Protein AF-V5GI98-F1 (afdb_monomer)

Solvent-accessible surface area (backbone atoms only — not comparable t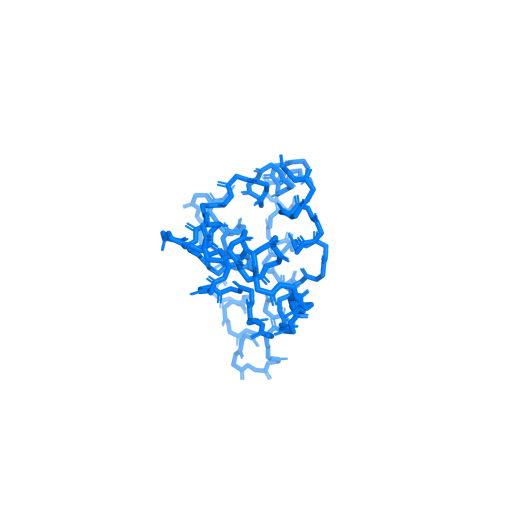o full-atom values): 6101 Å² total; per-residue (Å²): 111,39,51,42,62,70,49,47,30,62,43,51,69,83,63,53,58,58,74,79,50,97,75,68,81,51,71,71,38,63,47,24,44,78,78,65,30,63,69,50,20,50,52,42,47,53,51,51,39,49,78,69,70,52,49,69,66,60,50,53,54,49,46,40,64,56,53,59,25,88,65,39,68,60,49,52,48,45,40,41,76,75,66,68,45,85,83,44,80,60,63,92,66,60,65,70,53,53,52,45,39,76,73,93

Organism: Anoplophora glabripennis (NCBI:txid217634)

Foldseek 3Di:
DFEPAVTFFVHQLLCQVLVLDPDDQDVVLVCCCVVVNDVSSSVSSVVVCVVVVNDPVNSLVSLLPGHTDPCNVVVVCCCCPPVPDDDDYDYPGDPVSVVSNVVD

Secondary structure (DSSP, 8-state):
-B-SBTTTBSS-HHHHGGGG-SS---HHHHHHHHHT-HHHHHHHHHHHHHHTT--HHHHHHHHHTPPBPTTHHHHHHIIIIIT-----B--SS-HHHHHHHHT-

Radius of gyration: 15.71 Å; Cα contacts (8 Å, |Δi|>4): 117; chains: 1; bounding box: 31×26×46 Å

pLDDT: mean 94.9, std 5.47, range [62.25, 98.56]

Nearest PDB structures (foldseek):
  3m1y-assembly2_D  TM=6.432E-01  e=5.344E-02  Helicobacter pylori
  3m1y-assembly2_C  TM=6.621E-01  e=9.910E-02  Helicobacter pylori

Structure (mmCIF, N/CA/C/O backbone):
data_AF-V5GI98-F1
#
_entry.id   AF-V5GI98-F1
#
loop_
_atom_site.group_PDB
_atom_site.id
_atom_site.type_symbol
_atom_site.label_atom_id
_atom_site.label_alt_id
_atom_site.label_comp_id
_atom_site.label_asym_id
_atom_site.label_entity_id
_atom_site.label_seq_id
_atom_site.pdbx_PDB_ins_code
_atom_site.Cartn_x
_atom_site.Cartn_y
_atom_site.Cartn_z
_atom_site.occupancy
_atom_site.B_iso_or_equiv
_atom_site.auth_seq_id
_atom_site.auth_comp_id
_atom_site.auth_asym_id
_atom_site.auth_atom_id
_atom_site.pdbx_PDB_model_num
ATOM 1 N N . VAL A 1 1 ? 9.956 -13.830 -8.525 1.00 96.50 1 VAL A N 1
ATOM 2 C CA . VAL A 1 1 ? 8.993 -13.908 -7.404 1.00 96.50 1 VAL A CA 1
ATOM 3 C C . VAL A 1 1 ? 9.323 -12.785 -6.443 1.00 96.50 1 VAL A C 1
ATOM 5 O O . VAL A 1 1 ? 10.502 -12.634 -6.143 1.00 96.50 1 VAL A O 1
ATOM 8 N N . PHE A 1 2 ? 8.333 -12.010 -6.016 1.00 98.00 2 PHE A N 1
ATOM 9 C CA . PHE A 1 2 ? 8.498 -10.845 -5.147 1.00 98.00 2 PHE A CA 1
ATOM 10 C C . PHE A 1 2 ? 7.498 -10.902 -3.990 1.00 98.00 2 PHE A C 1
ATOM 12 O O . PHE A 1 2 ? 6.385 -11.394 -4.164 1.00 98.00 2 PHE A O 1
ATOM 19 N N . ASP A 1 3 ? 7.906 -10.408 -2.826 1.00 98.38 3 ASP A N 1
ATOM 20 C CA . ASP A 1 3 ? 6.970 -10.004 -1.772 1.00 98.38 3 ASP A CA 1
ATOM 21 C C . ASP A 1 3 ? 6.271 -8.690 -2.176 1.00 98.38 3 ASP A C 1
ATOM 23 O O . ASP A 1 3 ? 6.655 -8.084 -3.176 1.00 98.38 3 ASP A O 1
ATOM 27 N N . PHE A 1 4 ? 5.250 -8.245 -1.445 1.00 98.25 4 PHE A N 1
ATOM 28 C CA . PHE A 1 4 ? 4.501 -7.026 -1.741 1.00 98.25 4 PHE A CA 1
ATOM 29 C C . PHE A 1 4 ? 4.918 -5.850 -0.853 1.00 98.25 4 PHE A C 1
ATOM 31 O O . PHE A 1 4 ? 5.532 -4.898 -1.349 1.00 98.25 4 PHE A O 1
ATOM 38 N N . ASP A 1 5 ? 4.628 -5.913 0.446 1.00 98.12 5 ASP A N 1
ATOM 39 C CA . ASP A 1 5 ? 4.951 -4.840 1.387 1.00 98.12 5 ASP A CA 1
ATOM 40 C C . ASP A 1 5 ? 6.469 -4.638 1.500 1.00 98.12 5 ASP A C 1
ATOM 42 O O . ASP A 1 5 ? 7.251 -5.585 1.520 1.00 98.12 5 ASP A O 1
ATOM 46 N N . HIS A 1 6 ? 6.913 -3.381 1.530 1.00 98.00 6 HIS A N 1
ATOM 47 C CA . HIS A 1 6 ? 8.332 -2.988 1.501 1.00 98.00 6 HIS A CA 1
ATOM 48 C C . HIS A 1 6 ? 9.171 -3.517 0.318 1.00 98.00 6 HIS A C 1
ATOM 50 O O . HIS A 1 6 ? 10.379 -3.269 0.276 1.00 98.00 6 HIS A O 1
ATOM 56 N N . THR A 1 7 ? 8.560 -4.206 -0.649 1.00 98.25 7 THR A N 1
ATOM 57 C CA . THR A 1 7 ? 9.232 -4.771 -1.825 1.00 98.25 7 THR A CA 1
ATOM 58 C C . THR A 1 7 ? 8.674 -4.159 -3.103 1.00 98.25 7 THR A C 1
ATOM 60 O O . THR A 1 7 ? 9.398 -3.475 -3.821 1.00 98.25 7 THR A O 1
ATOM 63 N N . MET A 1 8 ? 7.385 -4.357 -3.378 1.00 97.81 8 MET A N 1
ATOM 64 C CA . MET A 1 8 ? 6.685 -3.726 -4.500 1.00 97.81 8 MET A CA 1
ATOM 65 C C . MET A 1 8 ? 6.249 -2.317 -4.120 1.00 97.81 8 MET A C 1
ATOM 67 O O . MET A 1 8 ? 6.537 -1.347 -4.825 1.00 97.81 8 MET A O 1
ATOM 71 N N . VAL A 1 9 ? 5.617 -2.208 -2.954 1.00 98.19 9 VAL A N 1
ATOM 72 C CA . VAL A 1 9 ? 5.150 -0.955 -2.371 1.00 98.19 9 VAL A CA 1
ATOM 73 C C . VAL A 1 9 ? 6.158 -0.471 -1.337 1.00 98.19 9 VAL A C 1
ATOM 75 O O . VAL A 1 9 ? 6.665 -1.243 -0.528 1.00 98.19 9 VAL A O 1
ATOM 78 N N . ASN A 1 10 ? 6.454 0.825 -1.331 1.00 98.06 10 ASN A N 1
ATOM 79 C CA . ASN A 1 10 ? 7.378 1.461 -0.391 1.00 98.06 10 ASN A CA 1
ATOM 80 C C . ASN A 1 10 ? 6.711 1.785 0.958 1.00 98.06 10 ASN A C 1
ATOM 82 O O . ASN A 1 10 ? 6.898 2.859 1.531 1.00 98.06 10 ASN A O 1
ATOM 86 N N . ASP A 1 11 ? 5.875 0.871 1.435 1.00 97.81 11 ASP A N 1
ATOM 87 C CA . ASP A 1 11 ? 5.147 0.962 2.693 1.00 97.81 11 ASP A CA 1
ATOM 88 C C . ASP A 1 11 ? 4.680 -0.440 3.105 1.00 97.81 11 ASP A C 1
ATOM 90 O O . ASP A 1 11 ? 4.806 -1.394 2.335 1.00 97.81 11 ASP A O 1
ATOM 94 N N . ASN A 1 12 ? 4.123 -0.549 4.306 1.00 97.62 12 ASN A N 1
ATOM 95 C CA . ASN A 1 12 ? 3.324 -1.701 4.701 1.00 97.62 12 ASN A CA 1
ATOM 96 C C . ASN A 1 12 ? 1.839 -1.357 4.501 1.00 97.62 12 ASN A C 1
ATOM 98 O O . ASN A 1 12 ? 1.285 -0.520 5.219 1.00 97.62 12 ASN A O 1
ATOM 102 N N . SER A 1 13 ? 1.208 -1.982 3.507 1.00 97.44 13 SER A N 1
ATOM 103 C CA . SER A 1 13 ? -0.162 -1.698 3.068 1.00 97.44 13 SER A CA 1
ATOM 104 C C . SER A 1 13 ? -1.201 -1.927 4.167 1.00 97.44 13 SER A C 1
ATOM 106 O O . SER A 1 13 ? -2.085 -1.086 4.353 1.00 97.44 13 SER A O 1
ATOM 108 N N . ASP A 1 14 ? -1.046 -2.987 4.965 1.00 95.12 14 ASP A N 1
ATOM 109 C CA . ASP A 1 14 ? -1.916 -3.276 6.107 1.00 95.12 14 ASP A CA 1
ATOM 110 C C . ASP A 1 14 ? -1.913 -2.131 7.125 1.00 95.12 14 ASP A C 1
ATOM 112 O O . ASP A 1 14 ? -2.958 -1.714 7.615 1.00 95.12 14 ASP A O 1
ATOM 116 N N . THR A 1 15 ? -0.743 -1.585 7.452 1.00 95.19 15 THR A N 1
ATOM 117 C CA . THR A 1 15 ? -0.617 -0.532 8.468 1.00 95.19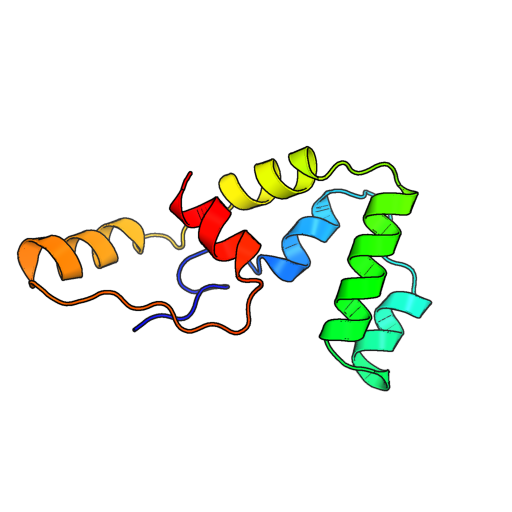 15 THR A CA 1
ATOM 118 C C . THR A 1 15 ? -0.846 0.872 7.929 1.00 95.19 15 THR A C 1
ATOM 120 O O . THR A 1 15 ? -1.207 1.767 8.701 1.00 95.19 15 THR A O 1
ATOM 123 N N . ALA A 1 16 ? -0.698 1.079 6.621 1.00 96.50 16 ALA A N 1
ATOM 124 C CA . ALA A 1 16 ? -0.872 2.378 5.988 1.00 96.50 16 ALA A CA 1
ATOM 125 C C . ALA A 1 16 ? -2.286 2.947 6.194 1.00 96.50 16 ALA A C 1
ATOM 127 O O . ALA A 1 16 ? -2.435 4.156 6.380 1.00 96.50 16 ALA A O 1
ATOM 128 N N . VAL A 1 17 ? -3.312 2.092 6.278 1.00 96.06 17 VAL A N 1
ATOM 129 C CA . VAL A 1 17 ? -4.709 2.497 6.537 1.00 96.06 17 VAL A CA 1
ATOM 130 C C . VAL A 1 17 ? -4.890 3.227 7.872 1.00 96.06 17 VAL A C 1
ATOM 132 O O . VAL A 1 17 ? -5.810 4.027 8.020 1.00 96.06 17 VAL A O 1
ATOM 135 N N . MET A 1 18 ? -3.989 3.026 8.843 1.00 94.44 18 MET A N 1
ATOM 136 C CA . MET A 1 18 ? -4.028 3.742 10.124 1.00 94.44 18 MET A CA 1
ATOM 137 C C . MET A 1 18 ? -3.778 5.248 9.974 1.00 94.44 18 MET A C 1
ATOM 139 O O . MET A 1 18 ? -4.111 6.004 10.884 1.00 94.44 18 MET A O 1
ATOM 143 N N . LYS A 1 19 ? -3.221 5.698 8.841 1.00 93.12 19 LYS A N 1
ATOM 144 C CA . LYS A 1 19 ? -3.031 7.123 8.523 1.00 93.12 19 LYS A CA 1
ATOM 145 C C . LYS A 1 19 ? -4.353 7.853 8.261 1.00 93.12 19 LYS A C 1
ATOM 147 O O . LYS A 1 19 ? -4.366 9.076 8.260 1.00 93.12 19 LYS A O 1
ATOM 152 N N . LEU A 1 20 ? -5.455 7.123 8.057 1.00 94.94 20 LEU A N 1
ATOM 153 C CA . LEU A 1 20 ? -6.791 7.691 7.834 1.00 94.94 20 LEU A CA 1
ATOM 154 C C . LEU A 1 20 ? -7.466 8.183 9.123 1.00 94.94 20 LEU A C 1
ATOM 156 O O . LEU A 1 20 ? -8.584 8.689 9.069 1.00 94.94 20 LEU A O 1
ATOM 160 N N . VAL A 1 21 ? -6.813 8.034 10.279 1.00 91.62 21 VAL A N 1
ATOM 161 C CA . VAL A 1 21 ? -7.311 8.513 11.572 1.00 91.62 21 VAL A CA 1
ATOM 162 C C . VAL A 1 21 ? -6.217 9.254 12.344 1.00 91.62 21 VAL A C 1
ATOM 164 O O . VAL A 1 21 ? -5.125 8.736 12.564 1.00 91.62 21 VAL A O 1
ATOM 167 N N . ASP A 1 22 ? -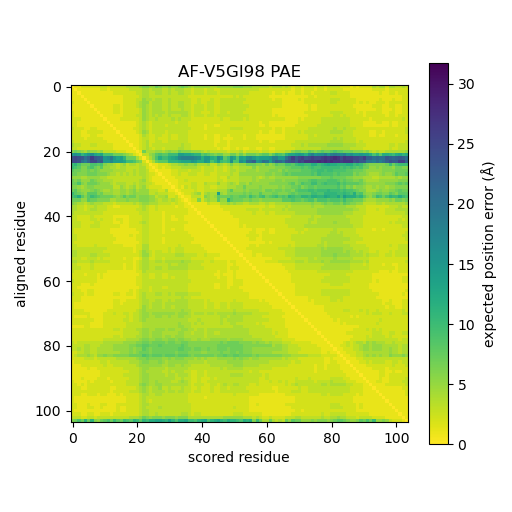6.529 10.463 12.819 1.00 76.69 22 ASP A N 1
ATOM 168 C CA . ASP A 1 22 ? -5.563 11.347 13.491 1.00 76.69 22 ASP A CA 1
ATOM 169 C C . ASP A 1 22 ? -5.172 10.884 14.911 1.00 76.69 22 ASP A C 1
ATOM 171 O O . ASP A 1 22 ? -4.115 11.253 15.424 1.00 76.69 22 ASP A O 1
ATOM 175 N N . ASN A 1 23 ? -6.002 10.067 15.578 1.00 62.25 23 ASN A N 1
ATOM 176 C CA . ASN A 1 23 ? -5.791 9.658 16.971 1.00 62.25 23 ASN A CA 1
ATOM 177 C C . ASN A 1 23 ? -5.945 8.148 17.203 1.00 62.25 23 ASN A C 1
ATOM 179 O O . ASN A 1 23 ? -7.025 7.638 17.475 1.00 62.25 23 ASN A O 1
ATOM 183 N N . LYS A 1 24 ? -4.779 7.485 17.168 1.00 69.81 24 LYS A N 1
ATOM 184 C CA . LYS A 1 24 ? -4.369 6.235 17.835 1.00 69.81 24 LYS A CA 1
ATOM 185 C C . LYS A 1 24 ? -5.456 5.169 17.972 1.00 69.81 24 LYS A C 1
ATOM 187 O O . LYS A 1 24 ? -6.191 5.156 18.955 1.00 69.81 24 LYS A O 1
ATOM 192 N N . ILE A 1 25 ? -5.349 4.168 17.095 1.00 84.19 25 ILE A N 1
ATOM 193 C CA . ILE A 1 25 ? -5.764 2.783 17.352 1.00 84.19 25 ILE A CA 1
ATOM 194 C C . ILE A 1 25 ? -5.718 2.493 18.866 1.00 84.19 25 ILE A C 1
ATOM 196 O O . ILE A 1 25 ? -4.632 2.655 19.459 1.00 84.19 25 ILE A O 1
ATOM 200 N N . PRO A 1 26 ? -6.861 2.146 19.497 1.00 87.44 26 PRO A N 1
ATOM 201 C CA . PRO A 1 26 ? -6.960 2.006 20.944 1.00 87.44 26 PRO A CA 1
ATOM 202 C C . PRO A 1 26 ? -5.884 1.076 21.502 1.00 87.44 26 PRO A C 1
ATOM 204 O O . PRO A 1 26 ? -5.413 0.158 20.821 1.00 87.44 26 PRO A O 1
ATOM 207 N N . LYS A 1 27 ? -5.460 1.306 22.749 1.00 87.94 27 LYS A N 1
ATOM 208 C CA . LYS A 1 27 ? -4.407 0.482 23.369 1.00 87.94 27 LYS A CA 1
ATOM 209 C C . LYS A 1 27 ? -4.824 -0.984 23.422 1.00 87.94 27 LYS A C 1
ATOM 211 O O . LYS A 1 27 ? -3.986 -1.853 23.221 1.00 87.94 27 LYS A O 1
ATOM 216 N N . GLU A 1 28 ? -6.107 -1.228 23.644 1.00 89.44 28 GLU A N 1
ATOM 217 C CA . GLU A 1 28 ? -6.753 -2.534 23.663 1.00 89.44 28 GLU A CA 1
ATOM 218 C C . GLU A 1 28 ? -6.562 -3.246 22.328 1.00 89.44 28 GLU A C 1
ATOM 220 O O . GLU A 1 28 ? -6.101 -4.383 22.305 1.00 89.44 28 GLU A O 1
ATOM 225 N N . ILE A 1 29 ? -6.793 -2.540 21.219 1.00 90.06 29 ILE A N 1
ATOM 226 C CA . ILE A 1 29 ? -6.544 -3.075 19.881 1.00 90.06 29 ILE A CA 1
ATOM 227 C C . ILE A 1 29 ? -5.057 -3.373 19.701 1.00 90.06 29 ILE A C 1
ATOM 229 O O . ILE A 1 29 ? -4.704 -4.469 19.290 1.00 90.06 29 ILE A O 1
ATOM 233 N N . LYS A 1 30 ? -4.156 -2.469 20.101 1.00 87.06 30 LYS A N 1
ATOM 234 C CA . LYS A 1 30 ? -2.701 -2.710 20.012 1.00 87.06 30 LYS A CA 1
ATOM 235 C C . LYS A 1 30 ? -2.228 -3.930 20.80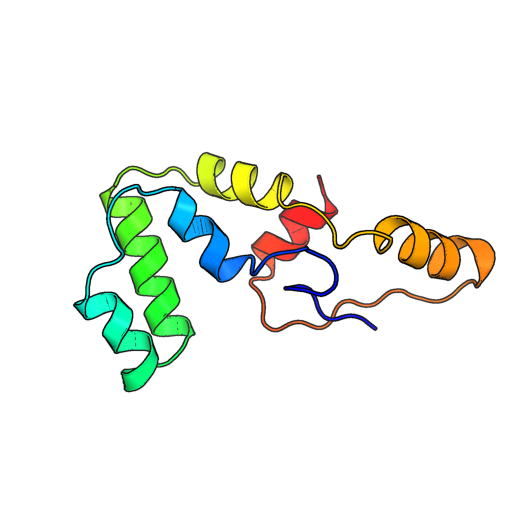7 1.00 87.06 30 LYS A C 1
ATOM 237 O O . LYS A 1 30 ? -1.222 -4.532 20.435 1.00 87.06 30 LYS A O 1
ATOM 242 N N . MET A 1 31 ? -2.917 -4.291 21.891 1.00 89.62 31 MET A N 1
ATOM 243 C CA . MET A 1 31 ? -2.594 -5.493 22.665 1.00 89.62 31 MET A CA 1
ATOM 244 C C . MET A 1 31 ? -2.937 -6.782 21.911 1.00 89.62 31 MET A C 1
ATOM 246 O O . MET A 1 31 ? -2.198 -7.753 22.076 1.00 89.62 31 MET A O 1
ATOM 250 N N . LEU A 1 32 ? -3.949 -6.764 21.030 1.00 89.44 32 LEU A N 1
ATOM 251 C CA . LEU A 1 32 ? -4.353 -7.925 20.223 1.00 89.44 32 LEU A CA 1
ATOM 252 C C . LEU A 1 32 ? -3.198 -8.492 19.404 1.00 89.44 32 LEU A C 1
ATOM 254 O O . LEU A 1 32 ? -3.092 -9.703 19.264 1.00 89.44 32 LEU A O 1
ATOM 258 N N . HIS A 1 33 ? -2.276 -7.644 18.936 1.00 87.75 33 HIS A N 1
ATOM 259 C CA . HIS A 1 33 ? -1.121 -8.116 18.175 1.00 87.75 33 HIS A CA 1
ATOM 260 C C . HIS A 1 33 ? -0.278 -9.127 18.968 1.00 87.75 33 HIS A C 1
ATOM 262 O O . HIS A 1 33 ? 0.257 -10.073 18.398 1.00 87.75 33 HIS A O 1
ATOM 268 N N . ARG A 1 34 ? -0.178 -8.952 20.293 1.00 86.62 34 ARG A N 1
ATOM 269 C CA . ARG A 1 34 ? 0.583 -9.853 21.169 1.00 86.62 34 ARG A CA 1
ATOM 270 C C . ARG A 1 34 ? -0.244 -11.020 21.702 1.00 86.62 34 ARG A C 1
ATOM 272 O O . ARG A 1 34 ? 0.338 -12.070 21.945 1.00 86.62 34 ARG A O 1
ATOM 279 N N . SER A 1 35 ? -1.541 -10.829 21.949 1.00 89.25 35 SER A N 1
ATOM 280 C CA . SER A 1 35 ? -2.401 -11.864 22.540 1.00 89.25 35 SER A CA 1
ATOM 281 C C . SER A 1 35 ? -3.011 -12.805 21.504 1.00 89.25 35 SER A C 1
ATOM 283 O O . SER A 1 35 ? -3.002 -14.013 21.713 1.00 89.25 35 SER A O 1
ATOM 285 N N . ASP A 1 36 ? -3.502 -12.255 20.392 1.00 91.75 36 ASP A N 1
ATOM 286 C CA . ASP A 1 36 ? -4.366 -12.938 19.418 1.00 91.75 36 ASP A CA 1
ATOM 287 C C . ASP A 1 36 ? -3.793 -12.906 17.986 1.00 91.75 36 ASP A C 1
ATOM 289 O O . ASP A 1 36 ? -4.332 -13.529 17.071 1.00 91.75 36 ASP A O 1
ATOM 293 N N . GLY A 1 37 ? -2.670 -12.209 17.788 1.00 94.19 37 GLY A N 1
ATOM 294 C CA . GLY A 1 37 ? -1.910 -12.171 16.542 1.00 94.19 37 GLY A CA 1
ATOM 295 C C . GLY A 1 37 ? -2.316 -11.056 15.574 1.00 94.19 37 GLY A C 1
ATOM 296 O O . GLY A 1 37 ? -3.143 -10.189 15.870 1.00 94.19 37 GLY A O 1
ATOM 297 N N . TRP A 1 38 ? -1.688 -11.068 14.394 1.00 93.56 38 TRP A N 1
ATOM 298 C CA . TRP A 1 38 ? -1.816 -10.012 13.382 1.00 93.56 38 TRP A CA 1
ATOM 299 C C . TRP A 1 38 ? -3.248 -9.834 12.875 1.00 93.56 38 TRP A C 1
ATOM 301 O O . TRP A 1 38 ? -3.765 -8.720 12.849 1.00 93.56 38 TRP A O 1
ATOM 311 N N . THR A 1 39 ? -3.930 -10.932 12.541 1.00 93.81 39 THR A N 1
ATOM 312 C CA . THR A 1 39 ? -5.296 -10.881 12.003 1.00 93.81 39 THR A CA 1
ATOM 313 C C . THR A 1 39 ? -6.274 -10.231 12.983 1.00 93.81 39 THR A C 1
ATOM 315 O O . THR A 1 39 ? -7.054 -9.368 12.588 1.00 93.81 39 THR A O 1
ATOM 318 N N . ALA A 1 40 ? -6.214 -10.592 14.268 1.00 95.25 40 ALA A N 1
ATOM 319 C CA . ALA A 1 40 ? -7.072 -10.008 15.299 1.00 95.25 40 ALA A CA 1
A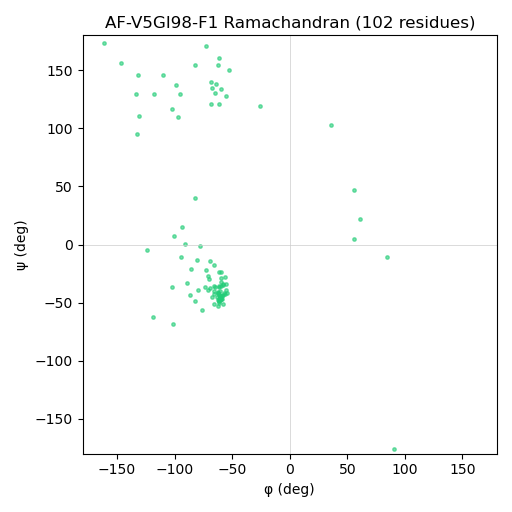TOM 320 C C . ALA A 1 40 ? -6.768 -8.516 15.514 1.00 95.25 40 ALA A C 1
ATOM 322 O O . ALA A 1 40 ? -7.682 -7.698 15.634 1.00 95.25 40 ALA A O 1
ATOM 323 N N . TYR A 1 41 ? -5.484 -8.148 15.497 1.00 95.50 41 TYR A N 1
ATOM 324 C CA . TYR A 1 41 ? -5.060 -6.751 15.528 1.00 95.50 41 TYR A CA 1
ATOM 325 C C . TYR A 1 41 ? -5.645 -5.945 14.363 1.00 95.50 41 TYR A C 1
ATOM 327 O O . TYR A 1 41 ? -6.290 -4.920 14.593 1.00 95.50 41 TYR A O 1
ATOM 335 N N . MET A 1 42 ? -5.496 -6.436 13.131 1.00 95.69 42 MET A N 1
ATOM 336 C CA . MET A 1 42 ? -5.991 -5.752 11.937 1.00 95.69 42 MET A CA 1
ATOM 337 C C . MET A 1 42 ? -7.520 -5.668 11.890 1.00 95.69 42 MET A C 1
ATOM 339 O O . MET A 1 42 ? -8.056 -4.625 11.520 1.00 95.69 42 MET A O 1
ATOM 343 N N . GLN A 1 43 ? -8.246 -6.685 12.365 1.00 95.56 43 GLN A N 1
ATOM 344 C CA . GLN A 1 43 ? -9.704 -6.593 12.543 1.00 95.56 43 GLN A CA 1
ATOM 345 C C . GLN A 1 43 ? -10.095 -5.438 13.475 1.00 95.56 43 GLN A C 1
ATOM 347 O O . GLN A 1 43 ? -11.015 -4.673 13.181 1.00 95.56 43 GLN A O 1
ATOM 352 N N . GLY A 1 44 ? -9.372 -5.272 14.585 1.00 95.56 44 GLY A N 1
ATOM 353 C CA . GLY A 1 44 ? -9.571 -4.152 15.499 1.00 95.56 44 GLY A CA 1
ATOM 354 C C . GLY A 1 44 ? -9.251 -2.791 14.873 1.00 95.56 44 GLY A C 1
ATOM 355 O O . GLY A 1 44 ? -9.955 -1.811 15.135 1.00 95.56 44 GLY A O 1
ATOM 356 N N . VAL A 1 45 ? -8.228 -2.726 14.015 1.00 95.44 45 VAL A N 1
ATOM 357 C CA . VAL A 1 45 ? -7.892 -1.523 13.238 1.00 95.44 45 VAL A CA 1
ATOM 358 C C . VAL A 1 45 ? -9.041 -1.158 12.299 1.00 95.44 45 VAL A C 1
ATOM 360 O O . VAL A 1 45 ? -9.542 -0.039 12.388 1.00 95.44 45 VAL A O 1
ATOM 363 N N . PHE A 1 46 ? -9.529 -2.088 11.474 1.00 96.00 46 PHE A N 1
ATOM 364 C CA . PHE A 1 46 ? -10.643 -1.814 10.555 1.00 96.00 46 PHE A CA 1
ATOM 365 C C . PHE A 1 46 ? -11.931 -1.429 11.286 1.00 96.00 46 PHE A C 1
ATOM 367 O O . PHE A 1 46 ? -12.633 -0.515 10.853 1.00 96.00 46 PHE A O 1
ATOM 374 N N . LYS A 1 47 ? -12.213 -2.043 12.442 1.00 95.50 47 LYS A N 1
ATOM 375 C CA . LYS A 1 47 ? -13.330 -1.622 13.296 1.00 95.50 47 LYS A CA 1
ATOM 376 C C . LYS A 1 47 ? -13.165 -0.176 13.776 1.00 95.50 47 LYS A C 1
ATOM 378 O O . LYS A 1 47 ? -14.117 0.595 13.718 1.00 95.50 47 LYS A O 1
ATOM 383 N N . THR A 1 48 ? -11.957 0.203 14.194 1.00 94.69 48 THR A N 1
ATOM 384 C CA . THR A 1 48 ? -11.648 1.579 14.617 1.00 94.69 48 THR A CA 1
ATOM 385 C C . THR A 1 48 ? -11.845 2.569 13.467 1.00 94.69 48 THR A C 1
ATOM 387 O O . THR A 1 48 ? -12.409 3.642 13.675 1.00 94.69 48 THR A O 1
ATOM 390 N N . LEU A 1 49 ? -11.415 2.219 12.250 1.00 95.31 49 LEU A N 1
ATOM 391 C CA . LEU A 1 49 ? -11.635 3.044 11.057 1.00 95.31 49 LEU A CA 1
ATOM 392 C C . LEU A 1 49 ? -13.132 3.265 10.807 1.00 95.31 49 LEU A C 1
ATOM 394 O O . LEU A 1 49 ? -13.569 4.404 10.641 1.00 95.31 49 LEU A O 1
ATOM 398 N N . HIS A 1 50 ? -13.923 2.193 10.870 1.00 95.12 50 HIS A N 1
ATOM 399 C CA . HIS A 1 50 ? -15.373 2.262 10.707 1.00 95.12 50 HIS A CA 1
ATOM 400 C C . HIS A 1 50 ? -16.045 3.146 11.774 1.00 95.12 50 HIS A C 1
ATOM 402 O O . HIS A 1 50 ? -16.848 4.012 11.434 1.00 95.12 50 HIS A O 1
ATOM 408 N N . GLU A 1 51 ? -15.672 2.999 13.051 1.00 94.25 51 GLU A N 1
ATOM 409 C CA . GLU A 1 51 ? -16.180 3.828 14.160 1.00 94.25 51 GLU A CA 1
ATOM 410 C C . GLU A 1 51 ? -15.834 5.323 14.001 1.00 94.25 51 GLU A C 1
ATOM 412 O O . GLU A 1 51 ? -16.547 6.183 14.518 1.00 94.25 51 GLU A O 1
ATOM 417 N N . ASN A 1 52 ? -14.778 5.648 13.245 1.00 93.69 52 ASN A N 1
ATOM 418 C CA . ASN A 1 52 ? -14.386 7.017 12.895 1.00 93.69 52 ASN A CA 1
ATOM 419 C C . ASN A 1 52 ? -14.962 7.492 11.544 1.00 93.69 52 ASN A C 1
ATOM 421 O O . ASN A 1 52 ? -14.528 8.514 11.018 1.00 93.69 52 ASN A O 1
ATOM 425 N N . ASN A 1 53 ? -15.962 6.794 10.994 1.00 95.44 53 ASN A N 1
ATOM 426 C CA . ASN A 1 53 ? -16.622 7.097 9.716 1.00 95.44 53 ASN A CA 1
ATOM 427 C C . ASN A 1 53 ? -15.697 7.070 8.485 1.00 95.44 53 ASN A C 1
ATOM 429 O O . ASN A 1 53 ? -16.035 7.655 7.451 1.00 95.44 53 ASN A O 1
ATOM 433 N N . VAL A 1 54 ? -14.557 6.378 8.560 1.00 96.56 54 VAL A N 1
ATOM 434 C CA . VAL A 1 54 ? -13.699 6.156 7.390 1.00 96.56 54 VAL A CA 1
ATOM 435 C C . VAL A 1 54 ? -14.430 5.220 6.432 1.00 96.56 54 VAL A C 1
ATOM 437 O O . VAL A 1 54 ? -14.803 4.104 6.794 1.00 96.56 54 VAL A O 1
ATOM 440 N N . GLN A 1 55 ? -14.662 5.702 5.214 1.00 97.00 55 GLN A N 1
ATOM 441 C CA . GLN A 1 55 ? -15.331 4.942 4.162 1.00 97.00 55 GLN A CA 1
ATOM 442 C C . GLN A 1 55 ? -14.343 4.019 3.450 1.00 97.00 55 GLN A C 1
ATOM 444 O O . GLN A 1 55 ? -13.149 4.318 3.376 1.00 97.00 55 GLN A O 1
ATOM 449 N N . GLU A 1 56 ? -14.854 2.937 2.866 1.00 96.75 56 GLU A N 1
ATOM 450 C CA . GLU A 1 56 ? -14.054 2.011 2.061 1.00 96.75 56 GLU A CA 1
ATOM 451 C C . GLU A 1 56 ? -13.307 2.738 0.934 1.00 96.75 56 GLU A C 1
ATOM 453 O O . GLU A 1 56 ? -12.114 2.524 0.756 1.00 96.75 56 GLU A O 1
ATOM 458 N N . ASP A 1 57 ? -13.953 3.694 0.260 1.00 98.00 57 ASP A N 1
ATOM 459 C CA . ASP A 1 57 ? -13.322 4.498 -0.794 1.00 98.00 57 ASP A CA 1
ATOM 460 C C . ASP A 1 57 ? -12.078 5.254 -0.311 1.00 98.00 57 ASP A C 1
ATOM 462 O O . ASP A 1 57 ? -11.123 5.414 -1.066 1.00 98.00 57 ASP A O 1
ATOM 466 N N . ALA A 1 58 ? -12.046 5.708 0.946 1.00 98.00 58 ALA A N 1
ATOM 467 C CA . ALA A 1 58 ? -10.864 6.369 1.498 1.00 98.00 58 ALA A CA 1
ATOM 468 C C . ALA A 1 58 ? -9.700 5.381 1.683 1.00 98.00 58 ALA A C 1
ATOM 470 O O . ALA A 1 58 ? -8.551 5.735 1.419 1.00 98.00 58 ALA A O 1
ATOM 471 N N . ILE A 1 59 ? -10.001 4.141 2.084 1.00 98.12 59 ILE A N 1
ATOM 472 C CA . ILE A 1 59 ? -9.026 3.047 2.179 1.00 98.12 59 ILE A CA 1
ATOM 473 C C . ILE A 1 59 ? -8.530 2.687 0.780 1.00 98.12 59 ILE A C 1
ATOM 475 O O . ILE A 1 59 ? -7.326 2.709 0.538 1.00 98.12 59 ILE A O 1
ATOM 479 N N . ASN A 1 60 ? -9.444 2.443 -0.158 1.00 98.19 60 ASN A N 1
ATOM 480 C CA . ASN A 1 60 ? -9.112 2.058 -1.525 1.00 98.19 60 ASN A CA 1
ATOM 481 C C . ASN A 1 60 ? -8.262 3.138 -2.212 1.00 98.19 60 ASN A C 1
ATOM 483 O O . ASN A 1 60 ? -7.235 2.826 -2.812 1.00 98.19 60 ASN A O 1
ATOM 487 N N . ASN A 1 61 ? -8.630 4.415 -2.062 1.00 98.38 61 ASN A N 1
ATOM 488 C CA . ASN A 1 61 ? -7.847 5.536 -2.580 1.00 98.38 61 ASN A CA 1
ATOM 489 C C . ASN A 1 61 ? -6.458 5.616 -1.942 1.00 98.38 61 ASN A C 1
ATOM 491 O O . ASN A 1 61 ? -5.490 5.875 -2.651 1.00 98.38 61 ASN A O 1
ATOM 495 N N . LEU A 1 62 ? -6.328 5.386 -0.632 1.00 98.25 62 LEU A N 1
ATOM 496 C CA . LEU A 1 62 ? -5.017 5.344 0.014 1.00 98.25 62 LEU A CA 1
ATOM 497 C C . LEU A 1 62 ? -4.150 4.231 -0.580 1.00 98.25 62 LEU A C 1
ATOM 499 O O . LEU A 1 62 ? -3.008 4.504 -0.939 1.00 98.25 62 LEU A O 1
ATOM 503 N N . ILE A 1 63 ? -4.694 3.018 -0.719 1.00 98.50 63 ILE A N 1
ATOM 504 C CA . ILE A 1 63 ? -3.964 1.860 -1.246 1.00 98.50 63 ILE A CA 1
ATOM 505 C C . ILE A 1 63 ? -3.508 2.104 -2.685 1.00 98.50 63 ILE A C 1
ATOM 507 O O . ILE A 1 63 ? -2.322 1.964 -2.961 1.00 98.50 63 ILE A O 1
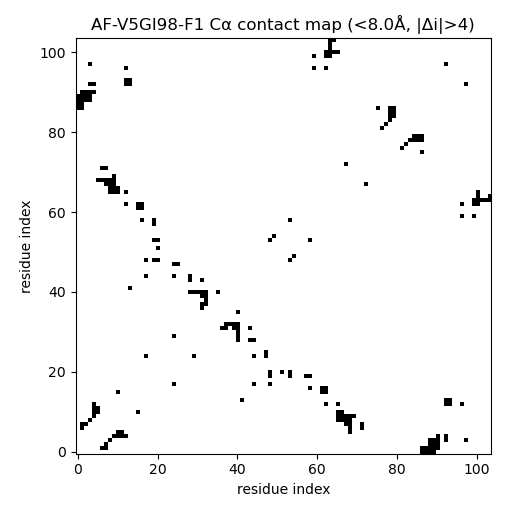ATOM 511 N N . ARG A 1 64 ? -4.400 2.565 -3.573 1.00 98.44 64 ARG A N 1
ATOM 512 C CA . ARG A 1 64 ? -4.073 2.884 -4.979 1.00 98.44 64 ARG A CA 1
ATOM 513 C C . ARG A 1 64 ? -2.944 3.908 -5.126 1.00 98.44 64 ARG A C 1
ATOM 515 O O . ARG A 1 64 ? -2.244 3.913 -6.127 1.00 98.44 64 ARG A O 1
ATOM 522 N N . ASN A 1 65 ? -2.774 4.786 -4.137 1.00 98.19 65 ASN A N 1
ATOM 523 C CA . ASN A 1 65 ? -1.774 5.852 -4.160 1.00 98.19 65 ASN A CA 1
ATOM 524 C C . ASN A 1 65 ? -0.514 5.534 -3.339 1.00 98.19 65 ASN A C 1
ATOM 526 O O . ASN A 1 65 ? 0.333 6.417 -3.168 1.00 98.19 65 ASN A O 1
ATOM 530 N N . LEU A 1 66 ? -0.360 4.312 -2.811 1.00 98.38 66 LEU A N 1
ATOM 531 C CA .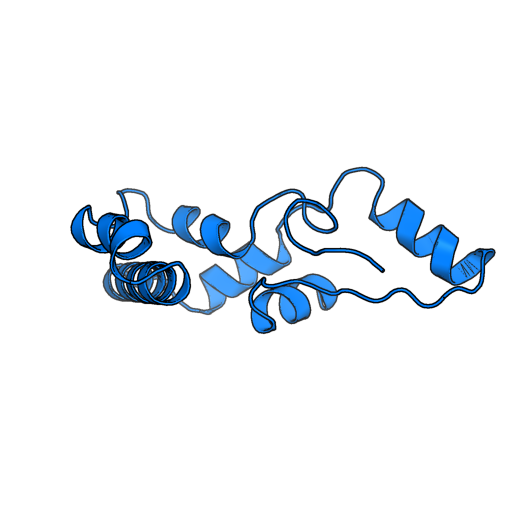 LEU A 1 66 ? 0.880 3.945 -2.133 1.00 98.38 66 LEU A CA 1
ATOM 532 C C . LEU A 1 66 ? 2.047 3.947 -3.135 1.00 98.38 66 LEU A C 1
ATOM 534 O O . LEU A 1 66 ? 1.945 3.344 -4.206 1.00 98.38 66 LEU A O 1
ATOM 538 N N . PRO A 1 67 ? 3.169 4.614 -2.818 1.00 98.12 67 PRO A N 1
ATOM 539 C CA . PRO A 1 67 ? 4.283 4.719 -3.748 1.00 98.12 67 PRO A CA 1
ATOM 540 C C . PRO A 1 67 ? 4.946 3.357 -3.955 1.00 98.12 67 PRO A C 1
ATOM 542 O O . PRO A 1 67 ? 5.168 2.626 -2.992 1.00 98.12 67 PRO A O 1
ATOM 545 N N . ALA A 1 68 ? 5.331 3.043 -5.191 1.00 98.44 68 ALA A N 1
ATOM 546 C CA . ALA A 1 68 ? 6.213 1.911 -5.463 1.00 98.44 68 ALA A CA 1
ATOM 547 C C . ALA A 1 68 ? 7.586 2.111 -4.797 1.00 98.44 68 ALA A C 1
ATOM 549 O O . ALA A 1 68 ? 8.042 3.247 -4.608 1.00 98.44 68 ALA A O 1
ATOM 550 N N . VAL A 1 69 ? 8.289 1.016 -4.498 1.00 98.56 69 VAL A N 1
ATOM 551 C CA . VAL A 1 69 ? 9.727 1.086 -4.195 1.00 98.56 69 VAL A CA 1
ATOM 552 C C . VAL A 1 69 ? 10.461 1.666 -5.403 1.00 98.56 69 VAL A C 1
ATOM 554 O O . VAL A 1 69 ? 10.212 1.288 -6.549 1.00 98.56 69 VAL A O 1
ATOM 557 N N . GLN A 1 70 ? 11.365 2.615 -5.154 1.00 98.38 70 GLN A N 1
ATOM 558 C CA . GLN A 1 70 ? 12.122 3.283 -6.210 1.00 98.38 70 GLN A CA 1
ATOM 559 C C . GLN A 1 70 ? 12.871 2.258 -7.077 1.00 98.38 70 GLN A C 1
ATOM 561 O O . GLN A 1 70 ? 13.628 1.441 -6.556 1.00 98.38 70 GLN A O 1
ATOM 566 N N . GLY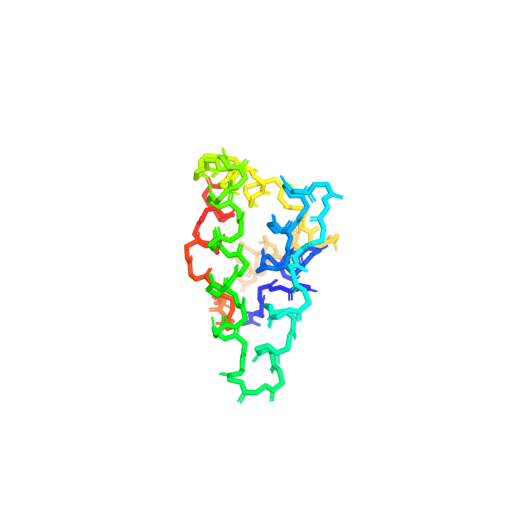 A 1 71 ? 12.692 2.329 -8.399 1.00 98.19 71 GLY A N 1
ATOM 567 C CA . GLY A 1 71 ? 13.324 1.411 -9.352 1.00 98.19 71 GLY A CA 1
ATOM 568 C C . GLY A 1 71 ? 12.571 0.092 -9.561 1.00 98.19 71 GLY A C 1
ATOM 569 O O . GLY A 1 71 ? 12.923 -0.665 -10.466 1.00 98.19 71 GLY A O 1
ATOM 570 N N . MET A 1 72 ? 11.559 -0.215 -8.739 1.00 97.81 72 MET A N 1
ATOM 571 C CA . MET A 1 72 ? 10.802 -1.461 -8.857 1.00 97.81 72 MET A CA 1
ATOM 572 C C . MET A 1 72 ? 9.968 -1.523 -10.145 1.00 97.81 72 MET A C 1
ATOM 574 O O . MET A 1 72 ? 10.050 -2.542 -10.829 1.00 97.81 72 MET A O 1
ATOM 578 N N . PRO A 1 73 ? 9.233 -0.468 -10.556 1.00 96.56 73 PRO A N 1
ATOM 579 C CA . PRO A 1 73 ? 8.510 -0.491 -11.829 1.00 96.56 73 PRO A CA 1
ATOM 580 C C . PRO A 1 73 ? 9.428 -0.754 -13.031 1.00 96.56 73 PRO A C 1
ATOM 582 O O . PRO A 1 73 ? 9.096 -1.553 -13.905 1.00 96.56 73 PRO A O 1
ATOM 585 N N . GLU A 1 74 ? 10.609 -0.132 -13.057 1.00 98.12 74 GLU A N 1
ATOM 586 C CA . GLU A 1 74 ? 11.606 -0.323 -14.111 1.00 98.12 74 GLU A CA 1
ATOM 587 C C . GLU A 1 74 ? 12.159 -1.752 -14.117 1.00 98.12 74 GLU A C 1
ATOM 589 O O . GLU A 1 74 ? 12.287 -2.356 -15.181 1.00 98.12 74 GLU A O 1
ATOM 594 N N . LEU A 1 75 ? 12.440 -2.313 -12.937 1.00 97.75 75 LEU A N 1
ATOM 595 C CA . LEU A 1 75 ? 12.902 -3.692 -12.793 1.00 97.75 75 LEU A CA 1
ATOM 596 C C . LEU A 1 75 ? 11.859 -4.698 -13.293 1.00 97.75 75 LEU A C 1
ATOM 598 O O . LEU A 1 75 ? 12.195 -5.605 -14.051 1.00 97.75 75 LEU A O 1
ATOM 602 N N . ILE A 1 76 ? 10.598 -4.547 -12.879 1.00 96.88 76 ILE A N 1
ATOM 603 C CA . ILE A 1 76 ? 9.509 -5.440 -13.293 1.00 96.88 76 ILE A CA 1
ATOM 604 C C . ILE A 1 76 ? 9.305 -5.377 -14.804 1.00 96.88 76 ILE A C 1
ATOM 606 O O . ILE A 1 76 ? 9.165 -6.421 -15.445 1.00 96.88 76 ILE A O 1
ATOM 610 N N . LYS A 1 77 ? 9.355 -4.171 -15.377 1.00 96.12 77 LYS A N 1
ATOM 611 C CA . LYS A 1 77 ? 9.277 -3.974 -16.822 1.00 96.12 77 LYS A CA 1
ATOM 612 C C . LYS A 1 77 ? 10.412 -4.691 -17.555 1.00 96.12 77 LYS A C 1
ATOM 614 O O . LYS A 1 77 ? 10.147 -5.412 -18.508 1.00 96.12 77 LYS A O 1
ATOM 619 N N . GLU A 1 78 ? 11.652 -4.550 -17.088 1.00 98.06 78 GLU A N 1
ATOM 620 C CA . GLU A 1 78 ? 12.817 -5.218 -17.684 1.00 98.06 78 GLU A CA 1
ATOM 621 C C . GLU A 1 78 ? 12.693 -6.749 -17.632 1.00 98.06 78 GLU A C 1
ATOM 623 O O . GLU A 1 78 ? 12.904 -7.437 -18.632 1.00 98.06 78 GLU A O 1
ATOM 628 N N . ILE A 1 79 ? 12.309 -7.291 -16.472 1.00 97.38 79 ILE A N 1
ATOM 629 C CA . ILE A 1 79 ? 12.152 -8.736 -16.264 1.00 97.38 79 ILE A CA 1
ATOM 630 C C . ILE A 1 79 ? 11.075 -9.319 -17.186 1.00 97.38 79 ILE A C 1
ATOM 632 O O . ILE A 1 79 ? 11.280 -10.387 -17.767 1.00 97.38 79 ILE A O 1
ATOM 636 N N . ASN A 1 80 ? 9.944 -8.626 -17.320 1.00 94.69 80 ASN A N 1
ATOM 637 C CA . ASN A 1 80 ? 8.820 -9.091 -18.121 1.00 94.69 80 ASN A CA 1
ATOM 638 C C . ASN A 1 80 ? 9.086 -8.910 -19.625 1.00 94.69 80 ASN A C 1
ATOM 640 O O . ASN A 1 80 ? 9.075 -9.883 -20.374 1.00 94.69 80 ASN A O 1
ATOM 644 N N . GLU A 1 81 ? 9.380 -7.684 -20.064 1.00 94.75 81 GLU A N 1
ATOM 645 C CA . GLU A 1 81 ? 9.407 -7.340 -21.491 1.00 94.75 81 GLU A CA 1
ATOM 646 C C . GLU A 1 81 ? 10.696 -7.785 -22.193 1.00 94.75 81 GLU A C 1
ATOM 648 O O . GLU A 1 81 ? 10.648 -8.247 -23.332 1.00 94.75 81 GLU A O 1
ATOM 653 N N . ASN A 1 82 ? 11.851 -7.653 -21.530 1.00 96.38 82 ASN A N 1
ATOM 654 C CA . ASN A 1 82 ? 13.155 -7.866 -22.168 1.00 96.38 82 ASN A CA 1
ATOM 655 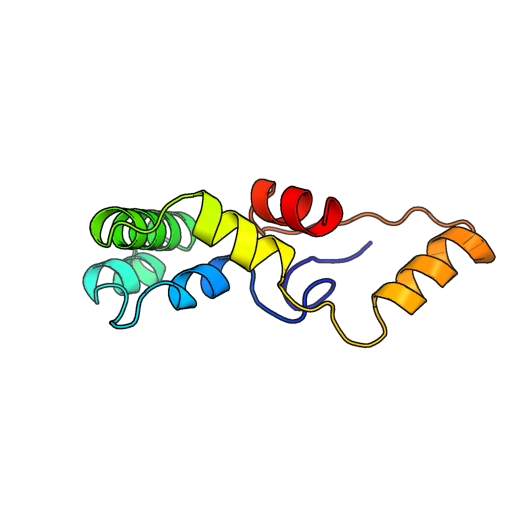C C . ASN A 1 82 ? 13.762 -9.225 -21.823 1.00 96.38 82 ASN A C 1
ATOM 657 O O . ASN A 1 82 ? 14.396 -9.858 -22.670 1.00 96.38 82 ASN A O 1
ATOM 661 N N . LEU A 1 83 ? 13.565 -9.687 -20.587 1.00 96.62 83 LEU A N 1
ATOM 662 C CA . LEU A 1 83 ? 14.095 -10.970 -20.127 1.00 96.62 83 LEU A CA 1
ATOM 663 C C . LEU A 1 83 ? 13.088 -12.123 -20.259 1.00 96.62 83 LEU A C 1
ATOM 665 O O . LEU A 1 83 ? 13.493 -13.280 -20.147 1.00 96.62 83 LEU A O 1
ATOM 669 N N . ASN A 1 84 ? 11.818 -11.821 -20.557 1.00 95.50 84 ASN A N 1
ATOM 670 C CA . ASN A 1 84 ? 10.753 -12.794 -20.810 1.00 95.50 84 ASN A CA 1
ATOM 671 C C . ASN A 1 84 ? 10.562 -13.796 -19.653 1.00 95.50 84 ASN A C 1
ATOM 673 O O . ASN A 1 84 ? 10.484 -15.010 -19.863 1.00 95.50 84 ASN A O 1
ATOM 677 N N . PHE A 1 85 ? 10.517 -13.279 -18.422 1.00 97.31 85 PHE A N 1
ATOM 678 C CA . PHE A 1 85 ? 10.203 -14.051 -17.220 1.00 97.31 85 PHE A CA 1
ATOM 679 C C . PHE A 1 85 ? 8.834 -13.684 -16.648 1.00 97.31 85 PHE A C 1
ATOM 681 O O . PHE A 1 85 ? 8.444 -12.516 -16.618 1.00 97.31 85 PHE A O 1
ATOM 688 N N . ASP A 1 86 ? 8.162 -14.686 -16.078 1.00 96.44 86 ASP A N 1
ATOM 689 C CA . ASP A 1 86 ? 6.964 -14.469 -15.275 1.00 96.44 86 ASP A CA 1
ATOM 690 C C . ASP A 1 86 ? 7.298 -13.725 -13.975 1.00 96.44 86 ASP A C 1
ATOM 692 O O . ASP A 1 86 ? 8.223 -14.073 -13.227 1.00 96.44 86 ASP A O 1
ATOM 696 N N . VAL A 1 87 ? 6.480 -12.722 -13.666 1.00 95.62 87 VAL A N 1
ATOM 697 C CA . VAL A 1 87 ? 6.531 -11.985 -12.404 1.00 95.62 87 VAL A CA 1
ATOM 698 C C . VAL A 1 87 ? 5.405 -12.490 -11.513 1.00 95.62 87 VAL A C 1
ATOM 700 O O . VAL A 1 87 ? 4.231 -12.362 -11.838 1.00 95.62 87 VAL A O 1
ATOM 703 N N . ILE A 1 88 ? 5.778 -13.077 -10.378 1.00 97.19 88 ILE A N 1
ATOM 704 C CA . ILE A 1 88 ? 4.847 -13.667 -9.411 1.00 97.19 88 ILE A CA 1
ATOM 705 C C . ILE A 1 88 ? 4.991 -12.913 -8.092 1.00 97.19 88 ILE A C 1
ATOM 707 O O . ILE A 1 88 ? 6.114 -12.787 -7.596 1.00 97.19 88 ILE A O 1
ATOM 711 N N . ILE A 1 89 ? 3.873 -12.464 -7.522 1.00 97.62 89 ILE A N 1
ATOM 712 C CA . ILE A 1 89 ? 3.812 -11.912 -6.165 1.00 97.62 89 ILE A CA 1
ATOM 713 C C . ILE A 1 89 ? 3.402 -13.031 -5.202 1.00 97.62 89 ILE A C 1
ATOM 715 O O . ILE A 1 89 ? 2.430 -13.742 -5.453 1.00 97.62 89 ILE A O 1
ATOM 719 N N . ILE A 1 90 ? 4.155 -13.204 -4.116 1.00 98.12 90 ILE A N 1
ATOM 720 C CA . ILE A 1 90 ? 3.819 -14.094 -2.999 1.00 98.12 90 ILE A CA 1
ATOM 721 C C . ILE A 1 90 ? 3.998 -13.284 -1.723 1.00 98.12 90 ILE A C 1
ATOM 723 O O . ILE A 1 90 ? 5.126 -12.958 -1.366 1.00 98.12 90 ILE A O 1
ATOM 727 N N . SER A 1 91 ? 2.892 -12.970 -1.054 1.00 97.69 91 SER A N 1
ATOM 728 C CA . SER A 1 91 ? 2.885 -12.113 0.129 1.00 97.69 91 SER A CA 1
ATOM 729 C C . SER A 1 91 ? 1.794 -12.539 1.109 1.00 97.69 91 SER A C 1
ATOM 731 O O . SER A 1 91 ? 0.817 -13.180 0.713 1.00 97.69 91 SER A O 1
ATOM 733 N N . ASP A 1 92 ? 1.977 -12.205 2.385 1.00 95.38 92 ASP A N 1
ATOM 734 C CA . ASP A 1 92 ? 0.968 -12.335 3.438 1.00 95.38 92 ASP A CA 1
ATOM 735 C C . ASP A 1 92 ? 0.108 -11.068 3.609 1.00 95.38 92 ASP A C 1
ATOM 737 O O . ASP A 1 92 ? -0.816 -11.073 4.427 1.00 95.38 92 ASP A O 1
ATOM 741 N N . SER A 1 93 ? 0.350 -10.025 2.804 1.00 95.94 93 SER A N 1
ATOM 742 C CA . SER A 1 93 ? -0.498 -8.833 2.718 1.00 95.94 93 SER A CA 1
ATOM 743 C C . SER A 1 93 ? -1.923 -9.158 2.252 1.00 95.94 93 SER A C 1
ATOM 745 O O . SER A 1 93 ? -2.208 -10.178 1.615 1.00 95.94 93 SER A O 1
ATOM 747 N N . ASN A 1 94 ? -2.851 -8.245 2.530 1.00 96.56 94 ASN A N 1
ATOM 748 C CA . ASN A 1 94 ? -4.241 -8.377 2.107 1.00 96.56 94 ASN A CA 1
ATOM 749 C C . ASN A 1 94 ? -4.382 -8.434 0.570 1.00 96.56 94 ASN A C 1
ATOM 751 O O . ASN A 1 94 ? -4.042 -7.475 -0.121 1.00 96.56 94 ASN A O 1
ATOM 755 N N . HIS A 1 95 ? -4.959 -9.521 0.040 1.00 96.50 95 HIS A N 1
ATOM 756 C CA . HIS A 1 95 ? -5.155 -9.707 -1.406 1.00 96.50 95 HIS A CA 1
ATOM 757 C C . HIS A 1 95 ? -5.926 -8.554 -2.068 1.00 96.50 95 HIS A C 1
ATOM 759 O O . HIS A 1 95 ? -5.537 -8.109 -3.140 1.00 96.50 95 HIS A O 1
ATOM 765 N N . HIS A 1 96 ? -6.949 -8.004 -1.400 1.00 97.31 96 HIS A N 1
ATOM 766 C CA . HIS A 1 96 ? -7.713 -6.861 -1.913 1.00 97.31 96 HIS A CA 1
ATOM 767 C C . HIS A 1 96 ? -6.816 -5.635 -2.103 1.00 97.31 96 HIS A C 1
ATOM 769 O O . HIS A 1 96 ? -6.982 -4.877 -3.051 1.00 97.31 96 HIS A O 1
ATOM 775 N N . PHE A 1 97 ? -5.829 -5.440 -1.225 1.00 98.25 97 PHE A N 1
ATOM 776 C CA . PHE A 1 97 ? -4.903 -4.315 -1.340 1.00 98.25 97 PHE A CA 1
ATOM 777 C C . PHE A 1 97 ? -3.895 -4.506 -2.471 1.00 98.25 97 PHE A C 1
ATOM 779 O O . PHE A 1 97 ? -3.573 -3.539 -3.159 1.00 98.25 97 PHE A O 1
ATOM 786 N N . ILE A 1 98 ? -3.445 -5.744 -2.688 1.00 98.38 98 ILE A N 1
ATOM 787 C CA . ILE A 1 98 ? -2.590 -6.097 -3.825 1.00 98.38 98 ILE A CA 1
ATOM 788 C C . ILE A 1 98 ? -3.331 -5.809 -5.136 1.00 98.38 98 ILE A C 1
ATOM 790 O O . ILE A 1 98 ? -2.798 -5.095 -5.985 1.00 98.38 98 ILE A O 1
ATOM 794 N N . ASP A 1 99 ? -4.570 -6.288 -5.270 1.00 98.31 99 ASP A N 1
ATOM 795 C CA . ASP A 1 99 ? -5.380 -6.101 -6.479 1.00 98.31 99 ASP A CA 1
ATOM 796 C C . ASP A 1 99 ? -5.635 -4.613 -6.760 1.00 98.31 99 ASP A C 1
ATOM 798 O O . ASP A 1 99 ? -5.351 -4.127 -7.854 1.00 98.31 99 ASP A O 1
ATOM 802 N N . LEU A 1 100 ? -6.072 -3.849 -5.751 1.00 98.38 100 LEU A N 1
ATOM 803 C CA . LEU A 1 100 ? -6.294 -2.407 -5.891 1.00 98.38 100 LEU A CA 1
ATOM 804 C C . LEU A 1 100 ? -5.046 -1.657 -6.363 1.00 98.38 100 LEU A C 1
ATOM 806 O O . LEU A 1 100 ? -5.163 -0.744 -7.179 1.00 98.38 100 LEU A O 1
ATOM 810 N N . TRP A 1 101 ? -3.875 -1.995 -5.821 1.00 98.38 101 TRP A N 1
ATOM 811 C CA . TRP A 1 101 ? -2.627 -1.327 -6.178 1.00 98.38 101 TRP A CA 1
ATOM 812 C C . TRP A 1 101 ? -2.171 -1.684 -7.597 1.00 98.38 101 TRP A C 1
ATOM 814 O O . TRP A 1 101 ? -1.705 -0.809 -8.316 1.00 98.38 101 TRP A O 1
ATOM 824 N N . LEU A 1 102 ? -2.337 -2.941 -8.019 1.00 96.62 102 LEU A N 1
ATOM 825 C CA . LEU A 1 102 ? -1.986 -3.389 -9.373 1.00 96.62 102 LEU A CA 1
ATOM 826 C C . LEU A 1 102 ? -2.935 -2.852 -10.457 1.00 96.62 102 LEU A C 1
ATOM 828 O O . LEU A 1 102 ? -2.530 -2.728 -11.610 1.00 96.62 102 LEU A O 1
ATOM 832 N N . GLU A 1 103 ? -4.189 -2.563 -10.106 1.00 95.62 103 GLU A N 1
ATOM 833 C CA . GLU A 1 103 ? -5.190 -1.971 -11.005 1.00 95.62 103 GLU A CA 1
ATOM 834 C C . GLU A 1 103 ? -5.076 -0.444 -11.169 1.00 95.62 103 GLU A C 1
ATOM 836 O O . GLU A 1 103 ? -5.776 0.116 -12.018 1.00 95.62 103 GLU A O 1
ATOM 841 N N . ALA A 1 104 ? -4.307 0.234 -10.309 1.00 89.44 104 ALA A N 1
ATOM 842 C CA . ALA A 1 104 ? -4.184 1.696 -10.279 1.00 89.44 104 ALA A CA 1
ATOM 843 C C . ALA A 1 104 ? -3.304 2.237 -11.418 1.00 89.44 104 ALA A C 1
ATOM 845 O O . ALA A 1 104 ? -3.683 3.295 -11.974 1.00 89.44 104 ALA A O 1
#

InterPro domains:
  IPR016965 Phosphatase PHOSPHO-type [PF06888] (1-104)
  IPR016965 Phosphatase PHOSPHO-type [PTHR20889] (1-103)
  IPR023214 HAD superfamily [G3DSA:3.40.50.1000] (1-104)
  IPR036412 HAD-like superfamily [SSF56784] (1-103)

Sequence (104 aa):
VFDFDHTMVNDNSDTAVMKLVDNKIPKEIKMLHRSDGWTAYMQGVFKTLHENNVQEDAINNLIRNLPAVQGMPELIKEINENLNFDVIIISDSNHHFIDLWLEA

Mean predicted aligned error: 3.24 Å